Protein AF-A0A0D3BFS8-F1 (afdb_monomer_lite)

Secondary structure (DSSP, 8-state):
-PPPPPPPPPPGGGGS----------------PPP---------PPPPPPPPPPPPPPPSS----------HHHHHHHHHHHS----S-------HHHHHHHHHHHHHHHHHHHHHHHHHHHHHHHHHHHHHHHHHHHHTT-HHHHHHHHHHHHHTTPPPPPTTS--GGGS------------

Radius of gyration: 38.69 Å; chains: 1; bounding box: 95×71×95 Å

pLDDT: mean 70.2, std 17.52, range [39.19, 97.75]

Sequence (183 aa):
MAPRRKPTAPTYTQSFGDGSGTSSSDAVPDYAVPDSQTSQRVFSSPPLPPQMPPPPPPAAAPEPVPEVTLSTEEVDKIFEDVAPKKKGRIVGICSVNEVARATSSYTSRQDEETAQIKARIDSQQVRLDSLEDLLDVMAVGNPVMQRMLSERRAALGMPPRDPQESDPTRQQPINPTNYFENK

Foldseek 3Di:
DDDDDDDDDDDPVVPDDDDDDDDDDDDDDDDPPPPPPDPPVPPPDDDDDPDDDPPPDPPDPPDDDPPPCQDPVNVVVVCVVPPPPDPDDCPDPDPPVRVVVVVVVVVVVVVVVVVVVVVVVVVVVVVVVVVLVVLVVVCVVPPVSVVVSQVVCVVVVHDDDDPPPPPPVPPDDDDDDPPPDDD

Structure (mmCIF, N/CA/C/O backbone):
data_AF-A0A0D3BFS8-F1
#
_entry.id   AF-A0A0D3BFS8-F1
#
loop_
_atom_site.group_PDB
_atom_site.id
_atom_site.type_symbol
_atom_site.label_atom_id
_atom_site.label_alt_id
_atom_site.label_comp_id
_atom_site.label_asym_id
_atom_site.label_entity_id
_atom_site.label_seq_id
_atom_site.pdbx_PDB_ins_code
_atom_site.Cartn_x
_atom_site.Cartn_y
_atom_site.Cartn_z
_atom_site.occupancy
_atom_site.B_iso_or_equiv
_atom_site.auth_seq_id
_atom_site.auth_comp_id
_atom_site.auth_asym_id
_atom_site.auth_atom_id
_atom_site.pdbx_PDB_model_num
ATOM 1 N N . MET A 1 1 ? 30.563 13.400 72.382 1.00 40.19 1 MET A N 1
ATOM 2 C CA . MET A 1 1 ? 29.530 12.866 71.462 1.00 40.19 1 MET A CA 1
ATOM 3 C C . MET A 1 1 ? 29.560 13.692 70.186 1.00 40.19 1 MET A C 1
ATOM 5 O O . MET A 1 1 ? 29.360 14.895 70.269 1.00 40.19 1 MET A O 1
ATOM 9 N N . ALA A 1 2 ? 29.892 13.086 69.043 1.00 48.72 2 ALA A N 1
ATOM 10 C CA . ALA A 1 2 ? 29.923 13.765 67.743 1.00 48.72 2 ALA A CA 1
ATOM 11 C C . ALA A 1 2 ? 28.596 13.542 66.987 1.00 48.72 2 ALA A C 1
ATOM 13 O O . ALA A 1 2 ? 28.026 12.451 67.095 1.00 48.72 2 ALA A O 1
ATOM 14 N N . PRO A 1 3 ? 28.084 14.529 66.230 1.00 47.59 3 PRO A N 1
ATOM 15 C CA . PRO A 1 3 ? 26.806 14.394 65.539 1.00 47.59 3 PRO A CA 1
ATOM 16 C C . PRO A 1 3 ? 26.933 13.526 64.274 1.00 47.59 3 PRO A C 1
ATOM 18 O O . PRO A 1 3 ? 27.782 13.763 63.414 1.00 47.59 3 PRO A O 1
ATOM 21 N N . ARG A 1 4 ? 26.064 12.511 64.153 1.00 56.03 4 ARG A N 1
ATOM 22 C CA . ARG A 1 4 ? 25.928 11.637 62.973 1.00 56.03 4 ARG A CA 1
ATOM 23 C C . ARG A 1 4 ? 25.464 12.443 61.751 1.00 56.03 4 ARG A C 1
ATOM 25 O O . ARG A 1 4 ? 24.411 13.075 61.796 1.00 56.03 4 ARG A O 1
ATOM 32 N N . ARG A 1 5 ? 26.200 12.364 60.637 1.00 60.88 5 ARG A N 1
ATOM 33 C CA . ARG A 1 5 ? 25.754 12.862 59.322 1.00 60.88 5 ARG A CA 1
ATOM 34 C C . ARG A 1 5 ? 24.844 11.821 58.654 1.00 60.88 5 ARG A C 1
ATOM 36 O O . ARG A 1 5 ? 25.132 10.629 58.717 1.00 60.88 5 ARG A O 1
ATOM 43 N N . LYS A 1 6 ? 23.738 12.265 58.046 1.00 62.94 6 LYS A N 1
ATOM 44 C CA . LYS A 1 6 ? 22.850 11.414 57.231 1.00 62.94 6 LYS A CA 1
ATOM 45 C C . LYS A 1 6 ? 23.521 11.121 55.874 1.00 62.94 6 LYS A C 1
ATOM 47 O O . LYS A 1 6 ? 24.208 12.014 55.377 1.00 62.94 6 LYS A O 1
ATOM 52 N N . PRO A 1 7 ? 23.333 9.938 55.261 1.00 53.25 7 PRO A N 1
ATOM 53 C CA . PRO A 1 7 ? 23.821 9.691 53.909 1.00 53.25 7 PRO A CA 1
ATOM 54 C C . PRO A 1 7 ? 22.930 10.401 52.879 1.00 53.25 7 PRO A C 1
ATOM 56 O O . PRO A 1 7 ? 21.708 10.260 52.906 1.00 53.25 7 PRO A O 1
ATOM 59 N N . THR A 1 8 ? 23.550 11.176 51.991 1.00 67.00 8 THR A N 1
ATOM 60 C CA . THR A 1 8 ? 22.918 11.799 50.817 1.00 67.00 8 THR A CA 1
ATOM 61 C C . THR A 1 8 ? 22.740 10.747 49.719 1.00 67.00 8 THR A C 1
ATOM 63 O O . THR A 1 8 ? 23.640 9.937 49.504 1.00 67.00 8 THR A O 1
ATOM 66 N N . ALA A 1 9 ? 21.591 10.741 49.038 1.00 60.06 9 ALA A N 1
ATOM 67 C CA . ALA A 1 9 ? 21.326 9.832 47.921 1.00 60.06 9 ALA A CA 1
ATOM 68 C C . ALA A 1 9 ? 22.294 10.095 46.746 1.00 60.06 9 ALA A C 1
ATOM 70 O O . ALA A 1 9 ? 22.615 11.258 46.487 1.00 60.06 9 ALA A O 1
ATOM 71 N N . PRO A 1 10 ? 22.768 9.053 46.040 1.00 57.66 10 PRO A N 1
ATOM 72 C CA . PRO A 1 10 ? 23.722 9.217 44.951 1.00 57.66 10 PRO A CA 1
ATOM 73 C C . PRO A 1 10 ? 23.061 9.907 43.750 1.00 57.66 10 PRO A C 1
ATOM 75 O O . PRO A 1 10 ? 21.949 9.570 43.343 1.00 57.66 10 PRO A O 1
ATOM 78 N N . THR A 1 11 ? 23.762 10.889 43.188 1.00 61.09 11 THR A N 1
ATOM 79 C CA . THR A 1 11 ? 23.360 11.625 41.984 1.00 61.09 11 THR A CA 1
ATOM 80 C C . THR A 1 11 ? 23.517 10.740 40.740 1.00 61.09 11 THR A C 1
ATOM 82 O O . THR A 1 11 ? 24.533 10.069 40.570 1.00 61.09 11 THR A O 1
ATOM 85 N N . TYR A 1 12 ? 22.512 10.773 39.855 1.00 47.78 12 TYR A N 1
ATOM 86 C CA . TYR A 1 12 ? 22.336 9.969 38.628 1.00 47.78 12 TYR A CA 1
ATOM 87 C C . TYR A 1 12 ? 23.581 9.828 37.725 1.00 47.78 12 TYR A C 1
ATOM 89 O O . TYR A 1 12 ? 23.751 8.815 37.048 1.00 47.78 12 TYR A O 1
ATOM 97 N N . THR A 1 13 ? 24.495 10.797 37.752 1.00 57.12 13 THR A N 1
ATOM 98 C CA . THR A 1 13 ? 25.721 10.819 36.944 1.00 57.12 13 THR A CA 1
ATOM 99 C C . THR A 1 13 ? 26.786 9.798 37.355 1.00 57.12 13 THR A C 1
ATOM 101 O O . THR A 1 13 ? 27.717 9.576 36.592 1.00 57.12 13 THR A O 1
ATOM 104 N N . GLN A 1 14 ? 26.654 9.133 38.507 1.00 58.66 14 GLN A N 1
ATOM 105 C CA . GLN A 1 14 ? 27.622 8.127 38.970 1.00 58.66 14 GLN A CA 1
ATOM 106 C C . GLN A 1 14 ? 27.386 6.710 38.401 1.00 58.66 14 GLN A C 1
ATOM 108 O O . GLN A 1 14 ? 28.105 5.778 38.749 1.00 58.66 14 GLN A O 1
ATOM 113 N N . SER A 1 15 ? 26.381 6.525 37.538 1.00 60.16 15 SER A N 1
ATOM 114 C CA . SER A 1 15 ? 25.990 5.208 37.004 1.00 60.16 15 SER A CA 1
ATOM 115 C C . SER A 1 15 ? 26.712 4.786 35.718 1.00 60.16 15 SER A C 1
ATOM 117 O O . SER A 1 15 ? 26.635 3.619 35.338 1.00 60.16 15 SER A O 1
ATOM 119 N N . PHE A 1 16 ? 27.458 5.687 35.077 1.00 54.97 16 PHE A N 1
ATOM 120 C CA . PHE A 1 16 ? 28.220 5.377 33.869 1.00 54.97 16 PHE A CA 1
ATOM 121 C C . PHE A 1 16 ? 29.707 5.440 34.199 1.00 54.97 16 PHE A C 1
ATOM 123 O O . PHE A 1 16 ? 30.319 6.503 34.201 1.00 54.97 16 PHE A O 1
ATOM 130 N N . GLY A 1 17 ? 30.253 4.286 34.579 1.00 46.09 17 GLY A N 1
ATOM 131 C CA . GLY A 1 17 ? 31.679 4.117 34.817 1.00 46.09 17 GLY A CA 1
ATOM 132 C C . GLY A 1 17 ? 32.481 4.270 33.527 1.00 46.09 17 GLY A C 1
ATOM 133 O O . GLY A 1 17 ? 32.126 3.704 32.492 1.00 46.09 17 GLY A O 1
ATOM 134 N N . ASP A 1 18 ? 33.580 5.012 33.627 1.00 55.38 18 ASP A N 1
ATOM 135 C CA . ASP A 1 18 ? 34.626 5.110 32.617 1.00 55.38 18 ASP A CA 1
ATOM 136 C C . ASP A 1 18 ? 35.274 3.732 32.397 1.00 55.38 18 ASP A C 1
ATOM 138 O O . ASP A 1 18 ? 36.080 3.254 33.198 1.00 55.38 18 ASP A O 1
ATOM 142 N N . GLY A 1 19 ? 34.902 3.068 31.304 1.00 43.50 19 GLY A N 1
ATOM 143 C CA . GLY A 1 19 ? 35.486 1.803 30.863 1.00 43.50 19 GLY A CA 1
ATOM 144 C C . GLY A 1 19 ? 36.689 2.029 29.954 1.00 43.50 19 GLY A C 1
ATOM 145 O O . GLY A 1 19 ? 36.576 1.925 28.736 1.00 43.50 19 GLY A O 1
ATOM 146 N N . SER A 1 20 ? 37.835 2.345 30.558 1.00 54.91 20 SER A N 1
ATOM 147 C CA . SER A 1 20 ? 39.156 2.289 29.920 1.00 54.91 20 SER A CA 1
ATOM 148 C C . SER A 1 20 ? 39.482 0.854 29.466 1.00 54.91 20 SER A C 1
ATOM 150 O O . SER A 1 20 ? 39.170 -0.110 30.165 1.00 54.91 20 SER A O 1
ATOM 152 N N . GLY A 1 21 ? 40.064 0.716 28.272 1.00 48.34 21 GLY A N 1
ATOM 153 C CA . GLY A 1 21 ? 40.121 -0.531 27.510 1.00 48.34 21 GLY A CA 1
ATOM 154 C C . GLY A 1 21 ? 41.092 -1.610 27.995 1.00 48.34 21 GLY A C 1
ATOM 155 O O . GLY A 1 21 ? 42.065 -1.351 28.695 1.00 48.34 21 GLY A O 1
ATOM 156 N N . THR A 1 22 ? 40.866 -2.827 27.497 1.00 39.19 22 THR A N 1
ATOM 157 C CA . THR A 1 22 ? 41.929 -3.808 27.253 1.00 39.19 22 THR A CA 1
ATOM 158 C C . THR A 1 22 ? 41.685 -4.475 25.900 1.00 39.19 22 THR A C 1
ATOM 160 O O . THR A 1 22 ? 40.606 -4.984 25.610 1.00 39.19 22 THR A O 1
ATOM 163 N N . SER A 1 23 ? 42.702 -4.390 25.050 1.00 46.03 23 SER A N 1
ATOM 164 C CA . SER A 1 23 ? 42.892 -5.226 23.871 1.00 46.03 23 SER A CA 1
ATOM 165 C C . SER A 1 23 ? 43.325 -6.618 24.336 1.00 46.03 23 SER A C 1
ATOM 167 O O . SER A 1 23 ? 44.235 -6.718 25.160 1.00 46.03 23 SER A O 1
ATOM 169 N N . SER A 1 24 ? 42.714 -7.680 23.814 1.00 45.44 24 SER A N 1
ATOM 170 C CA . SER A 1 24 ? 43.317 -9.013 23.798 1.00 45.44 24 SER A CA 1
ATOM 171 C C . SER A 1 24 ? 42.706 -9.841 22.672 1.00 45.44 24 SER A C 1
ATOM 173 O O . SER A 1 24 ? 41.488 -9.907 22.509 1.00 45.44 24 SER A O 1
ATOM 175 N N . SER A 1 25 ? 43.606 -10.378 21.861 1.00 48.91 25 SER A N 1
ATOM 176 C CA . SER A 1 25 ? 43.390 -11.072 20.604 1.00 48.91 25 SER A CA 1
ATOM 177 C C . SER A 1 25 ? 42.764 -12.465 20.751 1.00 48.91 25 SER A C 1
ATOM 179 O O . SER A 1 25 ? 42.924 -13.132 21.768 1.00 48.91 25 SER A O 1
ATOM 181 N N . ASP A 1 26 ? 42.144 -12.893 19.650 1.00 53.06 26 ASP A N 1
ATOM 182 C CA . ASP A 1 26 ? 41.950 -14.275 19.197 1.00 53.06 26 ASP A CA 1
ATOM 183 C C . ASP A 1 26 ? 41.126 -15.231 20.075 1.00 53.06 26 ASP A C 1
ATOM 185 O O . ASP A 1 26 ? 41.640 -16.076 20.805 1.00 53.06 26 ASP A O 1
ATOM 189 N N . ALA A 1 27 ? 39.813 -15.218 19.839 1.00 46.81 27 ALA A N 1
ATOM 190 C CA . ALA A 1 27 ? 39.002 -16.431 19.889 1.00 46.81 27 ALA A CA 1
ATOM 191 C C . ALA A 1 27 ? 38.108 -16.472 18.641 1.00 46.81 27 ALA A C 1
ATOM 193 O O . ALA A 1 27 ? 37.119 -15.747 18.535 1.00 46.81 27 ALA A O 1
ATOM 194 N N . VAL A 1 28 ? 38.499 -17.294 17.668 1.00 50.25 28 VAL A N 1
ATOM 195 C CA . VAL A 1 28 ? 37.698 -17.618 16.483 1.00 50.25 28 VAL A CA 1
ATOM 196 C C . VAL A 1 28 ? 36.498 -18.448 16.954 1.00 50.25 28 VAL A C 1
ATOM 198 O O . VAL A 1 28 ? 36.719 -19.515 17.530 1.00 50.25 28 VAL A O 1
ATOM 201 N N . PRO A 1 29 ? 35.239 -18.022 16.751 1.00 50.09 29 PRO A N 1
ATOM 202 C CA . PRO A 1 29 ? 34.126 -18.937 16.910 1.00 50.09 29 PRO A CA 1
ATOM 203 C C . PRO A 1 29 ? 34.129 -19.874 15.700 1.00 50.09 29 PRO A C 1
ATOM 205 O O . PRO A 1 29 ? 33.937 -19.445 14.561 1.00 50.09 29 PRO A O 1
ATOM 208 N N . ASP A 1 30 ? 34.406 -21.147 15.962 1.00 54.25 30 ASP A N 1
ATOM 209 C CA . ASP A 1 30 ? 34.237 -22.241 15.013 1.00 54.25 30 ASP A CA 1
ATOM 210 C C . ASP A 1 30 ? 32.801 -22.211 14.469 1.00 54.25 30 ASP A C 1
ATOM 212 O O . ASP A 1 30 ? 31.822 -22.211 15.224 1.00 54.25 30 ASP A O 1
ATOM 216 N N . TYR A 1 31 ? 32.680 -22.080 13.151 1.00 47.31 31 TYR A N 1
ATOM 217 C CA . TYR A 1 31 ? 31.413 -21.883 12.458 1.00 47.31 31 TYR A CA 1
ATOM 218 C C . TYR A 1 31 ? 30.704 -23.235 12.351 1.00 47.31 31 TYR A C 1
ATOM 220 O O . TYR A 1 31 ? 30.721 -23.892 11.311 1.00 47.31 31 TYR A O 1
ATOM 228 N N . ALA A 1 32 ? 30.073 -23.670 13.441 1.00 60.97 32 ALA A N 1
ATOM 229 C CA . ALA A 1 32 ? 29.104 -24.750 13.372 1.00 60.97 32 ALA A CA 1
ATOM 230 C C . ALA A 1 32 ? 27.913 -24.271 12.527 1.00 60.97 32 ALA A C 1
ATOM 232 O O . ALA A 1 32 ? 27.138 -23.404 12.934 1.00 60.97 32 ALA A O 1
ATOM 233 N N . VAL A 1 33 ? 27.812 -24.826 11.318 1.00 54.91 33 VAL A N 1
ATOM 234 C CA . VAL A 1 33 ? 26.691 -24.666 10.389 1.00 54.91 33 VAL A CA 1
ATOM 235 C C . VAL A 1 33 ? 25.397 -25.022 11.129 1.00 54.91 33 VAL A C 1
ATOM 237 O O . VAL A 1 33 ? 25.271 -26.161 11.585 1.00 54.91 33 VAL A O 1
ATOM 240 N N . PRO A 1 34 ? 24.430 -24.097 11.275 1.00 52.56 34 PRO A N 1
ATOM 241 C CA . PRO A 1 34 ? 23.142 -24.458 11.834 1.00 52.56 34 PRO A CA 1
ATOM 242 C C . PRO A 1 34 ? 22.451 -25.385 10.836 1.00 52.56 34 PRO A C 1
ATOM 244 O O . PRO A 1 34 ? 22.179 -25.007 9.694 1.00 52.56 34 PRO A O 1
ATOM 247 N N . ASP A 1 35 ? 22.221 -26.622 11.267 1.00 41.69 35 ASP A N 1
ATOM 248 C CA . ASP A 1 35 ? 21.472 -27.597 10.495 1.00 41.69 35 ASP A CA 1
ATOM 249 C C . ASP A 1 35 ? 20.094 -27.015 10.157 1.00 41.69 35 ASP A C 1
ATOM 251 O O . ASP A 1 35 ? 19.446 -26.354 10.978 1.00 41.69 35 ASP A O 1
ATOM 255 N N . SER A 1 36 ? 19.679 -27.220 8.911 1.00 56.06 36 SER A N 1
ATOM 256 C CA . SER A 1 36 ? 18.441 -26.690 8.353 1.00 56.06 36 SER A CA 1
ATOM 257 C C . SER A 1 36 ? 17.248 -27.430 8.953 1.00 56.06 36 SER A C 1
ATOM 259 O O . SER A 1 36 ? 16.606 -28.248 8.297 1.00 56.06 36 SER A O 1
ATOM 261 N N . GLN A 1 37 ? 16.911 -27.137 10.209 1.00 46.25 37 GLN A N 1
ATOM 262 C CA . GLN A 1 37 ? 15.646 -27.569 10.783 1.00 46.25 37 GLN A CA 1
ATOM 263 C C . GLN A 1 37 ? 14.516 -26.733 10.188 1.00 46.25 37 GLN A C 1
ATOM 265 O O . GLN A 1 37 ? 14.158 -25.661 10.670 1.00 46.25 37 GLN A O 1
ATOM 270 N N . THR A 1 38 ? 13.987 -27.254 9.080 1.00 52.66 38 THR A N 1
ATOM 271 C CA . THR A 1 38 ? 12.560 -27.338 8.765 1.00 52.66 38 THR A CA 1
ATOM 272 C C . THR A 1 38 ? 11.661 -26.517 9.698 1.00 52.66 38 THR A C 1
ATOM 274 O O . THR A 1 38 ? 11.012 -27.021 10.611 1.00 52.66 38 THR A O 1
ATOM 277 N N . SER A 1 39 ? 11.556 -25.215 9.426 1.00 47.09 39 SER A N 1
ATOM 278 C CA . SER A 1 39 ? 10.384 -24.442 9.835 1.00 47.09 39 SER A CA 1
ATOM 279 C C . SER A 1 39 ? 9.219 -24.834 8.926 1.00 47.09 39 SER A C 1
ATOM 281 O O . SER A 1 39 ? 8.710 -24.029 8.147 1.00 47.09 39 SER A O 1
ATOM 283 N N . GLN A 1 40 ? 8.793 -26.098 9.025 1.00 50.31 40 GLN A N 1
ATOM 284 C CA . GLN A 1 40 ? 7.410 -26.458 8.760 1.00 50.31 40 GLN A CA 1
ATOM 285 C C . GLN A 1 40 ? 6.599 -25.626 9.748 1.00 50.31 40 GLN A C 1
ATOM 287 O O . GLN A 1 40 ? 6.480 -25.964 10.926 1.00 50.31 40 GLN A O 1
ATOM 292 N N . ARG A 1 41 ? 6.082 -24.485 9.285 1.00 53.72 41 ARG A N 1
ATOM 293 C CA . ARG A 1 41 ? 4.967 -23.834 9.958 1.00 53.72 41 ARG A CA 1
ATOM 294 C C . ARG A 1 41 ? 3.823 -24.827 9.879 1.00 53.72 41 ARG A C 1
ATOM 296 O O . ARG A 1 41 ? 3.079 -24.856 8.904 1.00 53.72 41 ARG A O 1
ATOM 303 N N . VAL A 1 42 ? 3.717 -25.669 10.897 1.00 51.12 42 VAL A N 1
ATOM 304 C CA . VAL A 1 42 ? 2.472 -26.344 11.200 1.00 51.12 42 VAL A CA 1
ATOM 305 C C . VAL A 1 42 ? 1.506 -25.200 11.474 1.00 51.12 42 VAL A C 1
ATOM 307 O O . VAL A 1 42 ? 1.594 -24.527 12.500 1.00 51.12 42 VAL A O 1
ATOM 310 N N . PHE A 1 43 ? 0.663 -24.895 10.490 1.00 51.09 43 PHE A N 1
ATOM 311 C CA . PHE A 1 43 ? -0.511 -24.052 10.661 1.00 51.09 43 PHE A CA 1
ATOM 312 C C . PHE A 1 43 ? -1.459 -24.823 11.586 1.00 51.09 43 PHE A C 1
ATOM 314 O O . PHE A 1 43 ? -2.450 -25.409 11.164 1.00 51.09 43 PHE A O 1
ATOM 321 N N . SER A 1 44 ? -1.104 -24.900 12.865 1.00 53.75 44 SER A N 1
ATOM 322 C CA . SER A 1 44 ? -2.004 -25.378 13.895 1.00 53.75 44 SER A CA 1
ATOM 323 C C . SER A 1 44 ? -2.981 -24.244 14.135 1.00 53.75 44 SER A C 1
ATOM 325 O O . SER A 1 44 ? -2.671 -23.282 14.839 1.00 53.75 44 SER A O 1
ATOM 327 N N . SER A 1 45 ? -4.155 -24.325 13.509 1.00 62.28 45 SER A N 1
ATOM 328 C CA . SER A 1 45 ? -5.301 -23.554 13.973 1.00 62.28 45 SER A CA 1
ATOM 329 C C . SER A 1 45 ? -5.450 -23.784 15.483 1.00 62.28 45 SER A C 1
ATOM 331 O O . SER A 1 45 ? -5.292 -24.924 15.936 1.00 62.28 45 SER A O 1
ATOM 333 N N . PRO A 1 46 ? -5.723 -22.737 16.281 1.00 71.06 46 PRO A N 1
ATOM 334 C CA . PRO A 1 46 ? -6.043 -22.934 17.686 1.00 71.06 46 PRO A CA 1
ATOM 335 C C . PRO A 1 46 ? -7.220 -23.918 17.791 1.00 71.06 46 PRO A C 1
ATOM 337 O O . PRO A 1 46 ? -8.103 -23.892 16.925 1.00 71.06 46 PRO A O 1
ATOM 340 N N . PRO A 1 47 ? -7.229 -24.810 18.798 1.00 67.19 47 PRO A N 1
ATOM 341 C CA . PRO A 1 47 ? -8.305 -25.776 18.945 1.00 67.19 47 PRO A CA 1
ATOM 342 C C . PRO A 1 47 ? -9.630 -25.023 19.023 1.00 67.19 47 PRO A C 1
ATOM 344 O O . PRO A 1 47 ? -9.758 -24.047 19.767 1.00 67.19 47 PRO A O 1
ATOM 347 N N . LEU A 1 48 ? -10.602 -25.469 18.225 1.00 68.44 48 LEU A N 1
ATOM 348 C CA . LEU A 1 48 ? -11.958 -24.946 18.308 1.00 68.44 48 LEU A CA 1
ATOM 349 C C . LEU A 1 48 ? -12.429 -25.080 19.763 1.00 68.44 48 LEU A C 1
ATOM 351 O O . LEU A 1 48 ? -12.157 -26.112 20.390 1.00 68.44 48 LEU A O 1
ATOM 355 N N . PRO A 1 49 ? -13.106 -24.059 20.316 1.00 74.94 49 PRO A N 1
ATOM 356 C CA . PRO A 1 49 ? -13.691 -24.185 21.640 1.00 74.94 49 PRO A CA 1
ATOM 357 C C . PRO A 1 49 ? -14.584 -25.435 21.671 1.00 74.94 49 PRO A C 1
ATOM 359 O O . PRO A 1 49 ? -15.170 -25.778 20.636 1.00 74.94 49 PRO A O 1
ATOM 362 N N . PRO A 1 50 ? -14.692 -26.127 22.821 1.00 76.50 50 PRO A N 1
ATOM 363 C CA . PRO A 1 50 ? -15.590 -27.264 22.953 1.00 76.50 50 PRO A CA 1
ATOM 364 C C . PRO A 1 50 ? -16.963 -26.868 22.420 1.00 76.50 50 PRO A C 1
ATOM 366 O O . PRO A 1 50 ? -17.556 -25.897 22.895 1.00 76.50 50 PRO A O 1
ATOM 369 N N . GLN A 1 51 ? -17.434 -27.573 21.392 1.00 69.75 51 GLN A N 1
ATOM 370 C CA . GLN A 1 51 ? -18.773 -27.340 20.874 1.00 69.75 51 GLN A CA 1
ATOM 371 C C . GLN A 1 51 ? -19.741 -27.600 22.023 1.00 69.75 51 GLN A C 1
ATOM 373 O O . GLN A 1 51 ? -19.729 -28.682 22.616 1.00 69.75 51 GLN A O 1
ATOM 378 N N . MET A 1 52 ? -20.530 -26.585 22.381 1.00 74.81 52 MET A N 1
ATOM 379 C CA . MET A 1 52 ? -21.599 -26.771 23.351 1.00 74.81 52 MET A CA 1
ATOM 380 C C . MET A 1 52 ? -22.506 -27.891 22.833 1.00 74.81 52 MET A C 1
ATOM 382 O O . MET A 1 52 ? -22.797 -27.914 21.631 1.00 74.81 52 MET A O 1
ATOM 386 N N . PRO A 1 53 ? -22.951 -28.824 23.694 1.00 77.62 53 PRO A N 1
ATOM 387 C CA . PRO A 1 53 ? -23.976 -29.766 23.282 1.00 77.62 53 PRO A CA 1
ATOM 388 C C . PRO A 1 53 ? -25.166 -28.966 22.734 1.00 77.62 53 PRO A C 1
ATOM 390 O O . PRO A 1 53 ? -25.459 -27.886 23.267 1.00 77.62 53 PRO A O 1
ATOM 393 N N . PRO A 1 54 ? -25.827 -29.446 21.664 1.00 75.19 54 PRO A N 1
ATOM 394 C CA . PRO A 1 54 ? -27.020 -28.783 21.166 1.00 75.19 54 PRO A CA 1
ATOM 395 C C . PRO A 1 54 ? -27.987 -28.591 22.339 1.00 75.19 54 PRO A C 1
ATOM 397 O O . PRO A 1 54 ? -28.071 -29.480 23.199 1.00 75.19 54 PRO A O 1
ATOM 400 N N . PRO A 1 55 ? -28.681 -27.440 22.418 1.00 70.62 55 PRO A N 1
ATOM 401 C CA . PRO A 1 55 ? -29.678 -27.253 23.454 1.00 70.62 55 PRO A CA 1
ATOM 402 C C . PRO A 1 55 ? -30.636 -28.449 23.405 1.00 70.62 55 PRO A C 1
ATOM 404 O O . PRO A 1 55 ? -30.973 -28.906 22.303 1.00 70.62 55 PRO A O 1
ATOM 407 N N . PRO A 1 56 ? -31.037 -28.996 24.566 1.00 74.50 56 PRO A N 1
ATOM 408 C CA . PRO A 1 56 ? -32.034 -30.050 24.577 1.00 74.50 56 PRO A CA 1
ATOM 409 C C . PRO A 1 56 ? -33.249 -29.570 23.772 1.00 74.50 56 PRO A C 1
ATOM 411 O O . PRO A 1 56 ? -33.539 -28.365 23.780 1.00 74.50 56 PRO A O 1
ATOM 414 N N . PRO A 1 57 ? -33.946 -30.473 23.055 1.00 74.00 57 PRO A N 1
ATOM 415 C CA . PRO A 1 57 ? -35.200 -30.105 22.411 1.00 74.00 57 PRO A CA 1
ATOM 416 C C . PRO A 1 57 ? -36.070 -29.387 23.447 1.00 74.00 57 PRO A C 1
ATOM 418 O O . PRO A 1 57 ? -35.996 -29.763 24.624 1.00 74.00 57 PRO A O 1
ATOM 421 N N . PRO A 1 58 ? -36.836 -28.348 23.055 1.00 64.69 58 PRO A N 1
ATOM 422 C CA . PRO A 1 58 ? -37.711 -27.654 23.987 1.00 64.69 58 PRO A CA 1
ATOM 423 C C . PRO A 1 58 ? -38.473 -28.722 24.756 1.00 64.69 58 PRO A C 1
ATOM 425 O O . PRO A 1 58 ? -39.137 -29.565 24.144 1.00 64.69 58 PRO A O 1
ATOM 428 N N . ALA A 1 59 ? -38.259 -28.753 26.076 1.00 58.19 59 ALA A N 1
ATOM 429 C CA . ALA A 1 59 ? -38.981 -29.663 26.940 1.00 58.19 59 ALA A CA 1
ATOM 430 C C . ALA A 1 59 ? -40.451 -29.522 26.556 1.00 58.19 59 ALA A C 1
ATOM 432 O O . ALA A 1 59 ? -40.926 -28.393 26.372 1.00 58.19 59 ALA A O 1
ATOM 433 N N . ALA A 1 60 ? -41.124 -30.658 26.350 1.00 56.91 60 ALA A N 1
ATOM 434 C CA . ALA A 1 60 ? -42.568 -30.678 26.206 1.00 56.91 60 ALA A CA 1
ATOM 435 C C . ALA A 1 60 ? -43.142 -29.678 27.213 1.00 56.91 60 ALA A C 1
ATOM 437 O O . ALA A 1 60 ? -42.657 -29.637 28.350 1.00 56.91 60 ALA A O 1
ATOM 438 N N . ALA A 1 61 ? -44.049 -28.817 26.729 1.00 61.81 61 ALA A N 1
ATOM 439 C CA . ALA A 1 61 ? -44.667 -27.739 27.493 1.00 61.81 61 ALA A CA 1
ATOM 440 C C . ALA A 1 61 ? -44.806 -28.160 28.959 1.00 61.81 61 ALA A C 1
ATOM 442 O O . ALA A 1 61 ? -45.263 -29.285 29.174 1.00 61.81 61 ALA A O 1
ATOM 443 N N . PRO A 1 62 ? -44.359 -27.329 29.922 1.00 54.53 62 PRO A N 1
ATOM 444 C CA . PRO A 1 62 ? -44.229 -27.745 31.311 1.00 54.53 62 PRO A CA 1
ATOM 445 C C . PRO A 1 62 ? -45.506 -28.466 31.717 1.00 54.53 62 PRO A C 1
ATOM 447 O O . PRO A 1 62 ? -46.587 -27.874 31.660 1.00 54.53 62 PRO A O 1
ATOM 450 N N . GLU A 1 63 ? -45.388 -29.760 32.037 1.00 58.66 63 GLU A N 1
ATOM 451 C CA . GLU A 1 63 ? -46.508 -30.466 32.640 1.00 58.66 63 GLU A CA 1
ATOM 452 C C . GLU A 1 63 ? -46.979 -29.623 33.828 1.00 58.66 63 GLU A C 1
ATOM 454 O O . GLU A 1 63 ? -46.132 -29.051 34.528 1.00 58.66 63 GLU A O 1
ATOM 459 N N . PRO A 1 64 ? -48.300 -29.475 34.018 1.00 51.62 64 PRO A N 1
ATOM 460 C CA . PRO A 1 64 ? -48.849 -28.608 35.043 1.00 51.62 64 PRO A CA 1
ATOM 461 C C . PRO A 1 64 ? -48.344 -29.077 36.407 1.00 51.62 64 PRO A C 1
ATOM 463 O O . PRO A 1 64 ? -48.831 -30.046 36.986 1.00 51.62 64 PRO A O 1
ATOM 466 N N . VAL A 1 65 ? -47.318 -28.385 36.898 1.00 60.50 65 VAL A N 1
ATOM 467 C CA . VAL A 1 65 ? -46.862 -28.471 38.278 1.00 60.50 65 VAL A CA 1
ATOM 468 C C . VAL A 1 65 ? -48.039 -28.094 39.177 1.00 60.50 65 VAL A C 1
ATOM 470 O O . VAL A 1 65 ? -48.803 -27.197 38.810 1.00 60.50 65 VAL A O 1
ATOM 473 N N . PRO A 1 66 ? -48.227 -28.764 40.329 1.00 55.84 66 PRO A N 1
ATOM 474 C CA . PRO A 1 66 ? -49.291 -28.401 41.251 1.00 55.84 66 PRO A CA 1
ATOM 475 C C . PRO A 1 66 ? -49.156 -26.916 41.588 1.00 55.84 66 PRO A C 1
ATOM 477 O O . PRO A 1 66 ? -48.102 -26.460 42.032 1.00 55.84 66 PRO A O 1
ATOM 480 N N . GLU A 1 67 ? -50.221 -26.175 41.301 1.00 48.66 67 GLU A N 1
ATOM 481 C CA . GLU A 1 67 ? -50.367 -24.749 41.544 1.00 48.66 67 GLU A CA 1
ATOM 482 C C . GLU A 1 67 ? -50.173 -24.499 43.043 1.00 48.66 67 GLU A C 1
ATOM 484 O O . GLU A 1 67 ? -51.076 -24.695 43.854 1.00 48.66 67 GLU A O 1
ATOM 489 N N . VAL A 1 68 ? -48.956 -24.126 43.442 1.00 53.62 68 VAL A N 1
ATOM 490 C CA . VAL A 1 68 ? -48.731 -23.569 44.772 1.00 53.62 68 VAL A CA 1
ATOM 491 C C . VAL A 1 68 ? -49.338 -22.173 44.721 1.00 53.62 68 VAL A C 1
ATOM 493 O O . VAL A 1 68 ? -48.684 -21.213 44.317 1.00 53.62 68 VAL A O 1
ATOM 496 N N . THR A 1 69 ? -50.623 -22.083 45.065 1.00 55.53 69 THR A N 1
ATOM 497 C CA . THR A 1 69 ? -51.366 -20.836 45.246 1.00 55.53 69 THR A CA 1
ATOM 498 C C . THR A 1 69 ? -50.822 -20.120 46.481 1.00 55.53 69 THR A C 1
ATOM 500 O O . THR A 1 69 ? -51.455 -20.120 47.536 1.00 55.53 69 THR A O 1
ATOM 503 N N . LEU A 1 70 ? -49.610 -19.570 46.382 1.00 57.31 70 LEU A N 1
ATOM 504 C CA . LEU A 1 70 ? -49.108 -18.632 47.378 1.00 57.31 70 LEU A CA 1
ATOM 505 C C . LEU A 1 70 ? -50.037 -17.424 47.346 1.00 57.31 70 LEU A C 1
ATOM 507 O O . LEU A 1 70 ? -50.270 -16.841 46.282 1.00 57.31 70 LEU A O 1
ATOM 511 N N . SER A 1 71 ? -50.614 -17.082 48.493 1.00 66.94 71 SER A N 1
ATOM 512 C CA . SER A 1 71 ? -51.482 -15.913 48.574 1.00 66.94 71 SER A CA 1
ATOM 513 C C . SER A 1 71 ? -50.665 -14.655 48.260 1.00 66.94 71 SER A C 1
ATOM 515 O O . SER A 1 71 ? -49.455 -14.607 48.493 1.00 66.94 71 SER A O 1
ATOM 517 N N . THR A 1 72 ? -51.304 -13.611 47.730 1.00 66.44 72 THR A N 1
ATOM 518 C CA . THR A 1 72 ? -50.629 -12.335 47.433 1.00 66.44 72 THR A CA 1
ATOM 519 C C . THR A 1 72 ? -49.877 -11.790 48.655 1.00 66.44 72 THR A C 1
ATOM 521 O O . THR A 1 72 ? -48.821 -11.186 48.507 1.00 66.44 72 THR A O 1
ATOM 524 N N . GLU A 1 73 ? -50.369 -12.074 49.863 1.00 73.88 73 GLU A N 1
ATOM 525 C CA . GLU A 1 73 ? -49.733 -11.711 51.133 1.00 73.88 73 GLU A CA 1
ATOM 526 C C . GLU A 1 73 ? -48.447 -12.508 51.401 1.00 73.88 73 GLU A C 1
ATOM 528 O O . GLU A 1 73 ? -47.470 -11.962 51.914 1.00 73.88 73 GLU A O 1
ATOM 533 N N . GLU A 1 74 ? -48.409 -13.791 51.030 1.00 75.31 74 GLU A N 1
ATOM 534 C CA . GLU A 1 74 ? -47.204 -14.618 51.134 1.00 75.31 74 GLU A CA 1
ATOM 535 C C . GLU A 1 74 ? -46.135 -14.167 50.133 1.00 75.31 74 GLU A C 1
ATOM 537 O O . GLU A 1 74 ? -44.960 -14.101 50.487 1.00 75.31 74 GLU A O 1
ATOM 542 N N . VAL A 1 75 ? -46.531 -13.776 48.917 1.00 75.75 75 VAL A N 1
ATOM 543 C CA . VAL A 1 75 ? -45.619 -13.238 47.891 1.00 75.75 75 VAL A CA 1
ATOM 544 C C . VAL A 1 75 ? -45.035 -11.884 48.307 1.00 75.75 75 VAL A C 1
ATOM 546 O O . VAL A 1 75 ? -43.828 -11.672 48.175 1.00 75.75 75 VAL A O 1
ATOM 549 N N . ASP A 1 76 ? -45.861 -10.990 48.851 1.00 76.75 76 ASP A N 1
ATOM 550 C CA . ASP A 1 76 ? -45.436 -9.651 49.277 1.00 76.75 76 ASP A CA 1
ATOM 551 C C . ASP A 1 76 ? -44.484 -9.717 50.483 1.00 76.75 76 ASP A C 1
ATOM 553 O O . ASP A 1 76 ? -43.452 -9.046 50.531 1.00 76.75 76 ASP A O 1
ATOM 557 N N . LYS A 1 77 ? -44.745 -10.643 51.416 1.00 80.06 77 LYS A N 1
ATOM 558 C CA . LYS A 1 77 ? -43.850 -10.916 52.546 1.00 80.06 77 LYS A CA 1
ATOM 559 C C . LYS A 1 77 ? -42.491 -11.462 52.097 1.00 80.06 77 LYS A C 1
ATOM 561 O O . LYS A 1 77 ? -41.468 -11.089 52.669 1.00 80.06 77 LYS A O 1
ATOM 566 N N . ILE A 1 78 ? -42.465 -12.312 51.068 1.00 76.81 78 ILE A N 1
ATOM 567 C CA . ILE A 1 78 ? -41.216 -12.803 50.467 1.00 76.81 78 ILE A CA 1
ATOM 568 C C . ILE A 1 78 ? -40.476 -11.654 49.764 1.00 76.81 78 ILE A C 1
ATOM 570 O O . ILE A 1 78 ? -39.252 -11.579 49.859 1.00 76.81 78 ILE A O 1
ATOM 574 N N . PHE A 1 79 ? -41.182 -10.730 49.105 1.00 71.50 79 PHE A N 1
ATOM 575 C CA . PHE A 1 79 ? -40.559 -9.574 48.457 1.00 71.50 79 PHE A CA 1
ATOM 576 C C . PHE A 1 79 ? -39.903 -8.627 49.469 1.00 71.50 79 PHE A C 1
ATOM 578 O O . PHE A 1 79 ? -38.759 -8.233 49.265 1.00 71.50 79 PHE A O 1
ATOM 585 N N . GLU A 1 80 ? -40.555 -8.333 50.595 1.00 75.50 80 GLU A N 1
ATOM 586 C CA . GLU A 1 80 ? -39.988 -7.494 51.665 1.00 75.50 80 GLU A CA 1
ATOM 587 C C . GLU A 1 80 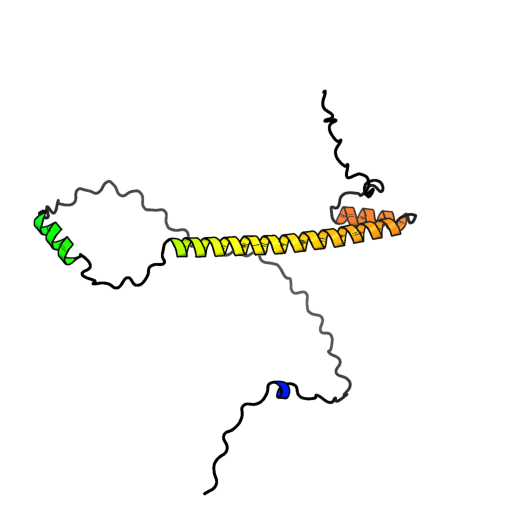? -38.810 -8.147 52.415 1.00 75.50 80 GLU A C 1
ATOM 589 O O . GLU A 1 80 ? -37.897 -7.455 52.890 1.00 75.50 80 GLU A O 1
ATOM 594 N N . ASP A 1 81 ? -38.784 -9.482 52.501 1.00 68.50 81 ASP A N 1
ATOM 595 C CA . ASP A 1 81 ? -37.658 -10.225 53.083 1.00 68.50 81 ASP A CA 1
ATOM 596 C C . ASP A 1 81 ? -36.476 -10.388 52.110 1.00 68.50 81 ASP A C 1
ATOM 598 O O . ASP A 1 81 ? -35.322 -10.434 52.548 1.00 68.50 81 ASP A O 1
ATOM 602 N N . VAL A 1 82 ? -36.731 -10.423 50.797 1.00 70.25 82 VAL A N 1
ATOM 603 C CA . VAL A 1 82 ? -35.698 -10.530 49.746 1.00 70.25 82 VAL A CA 1
ATOM 604 C C . VAL A 1 82 ? -35.233 -9.152 49.249 1.00 70.25 82 VAL A C 1
ATOM 606 O O . VAL A 1 82 ? -34.142 -9.032 48.678 1.00 70.25 82 VAL A O 1
ATOM 609 N N . ALA A 1 83 ? -36.003 -8.091 49.508 1.00 72.56 83 ALA A N 1
ATOM 610 C CA . ALA A 1 83 ? -35.649 -6.717 49.185 1.00 72.56 83 ALA A CA 1
ATOM 611 C C . ALA A 1 83 ? -34.296 -6.353 49.826 1.00 72.56 83 ALA A C 1
ATOM 613 O O . ALA A 1 83 ? -34.131 -6.419 51.051 1.00 72.56 83 ALA A O 1
ATOM 614 N N . PRO A 1 84 ? -33.289 -5.935 49.036 1.00 62.34 84 PRO A N 1
ATOM 615 C CA . PRO A 1 84 ? -31.987 -5.591 49.580 1.00 62.34 84 PRO A CA 1
ATOM 616 C C . PRO A 1 84 ? -32.092 -4.364 50.501 1.00 62.34 84 PRO A C 1
ATOM 618 O O . PRO A 1 84 ? -32.057 -3.225 50.044 1.00 62.34 84 PRO A O 1
ATOM 621 N N . LYS A 1 85 ? -32.121 -4.567 51.827 1.00 66.44 85 LYS A N 1
ATOM 622 C CA . LYS A 1 85 ? -32.073 -3.510 52.869 1.00 66.44 85 LYS A CA 1
ATOM 623 C C . LYS A 1 85 ? -30.716 -2.776 52.934 1.00 66.44 85 LYS A C 1
ATOM 625 O O . LYS A 1 85 ? -30.296 -2.289 53.987 1.00 66.44 85 LYS A O 1
ATOM 630 N N . LYS A 1 86 ? -29.966 -2.712 51.828 1.00 62.28 86 LYS A N 1
ATOM 631 C CA . LYS A 1 86 ? -28.642 -2.083 51.767 1.00 62.28 86 LYS A CA 1
ATOM 632 C C . LYS A 1 86 ? -28.782 -0.566 51.652 1.00 62.28 86 LYS A C 1
ATOM 634 O O . LYS A 1 86 ? -28.865 -0.009 50.562 1.00 62.28 86 LYS A O 1
ATOM 639 N N . LYS A 1 87 ? -28.718 0.108 52.803 1.00 63.34 87 LYS A N 1
ATOM 640 C CA . LYS A 1 87 ? -28.463 1.551 52.891 1.00 63.34 87 LYS A CA 1
ATOM 641 C C . LYS A 1 87 ? -27.134 1.890 52.201 1.00 63.34 87 LYS A C 1
ATOM 643 O O . LYS A 1 87 ? -26.061 1.601 52.722 1.00 63.34 87 LYS A O 1
ATOM 648 N N . GLY A 1 88 ? -27.234 2.505 51.024 1.00 65.19 88 GLY A N 1
ATOM 649 C CA . GLY A 1 88 ? -26.290 3.513 50.540 1.00 65.19 88 GLY A CA 1
ATOM 650 C C . GLY A 1 88 ? -24.841 3.087 50.307 1.00 65.19 88 GLY A C 1
ATOM 651 O O . GLY A 1 88 ? -23.936 3.825 50.681 1.00 65.19 88 GLY A O 1
ATOM 652 N N . ARG A 1 89 ? -24.583 1.949 49.655 1.00 67.62 89 ARG A N 1
ATOM 653 C CA . ARG A 1 89 ? -23.252 1.707 49.075 1.00 67.62 89 ARG A CA 1
ATOM 654 C C . ARG A 1 89 ? -23.364 1.034 47.717 1.00 67.62 89 ARG A C 1
ATOM 656 O O . ARG A 1 89 ? -23.257 -0.186 47.609 1.00 67.62 89 ARG A O 1
ATOM 663 N N . ILE A 1 90 ? -23.576 1.856 46.691 1.00 65.69 90 ILE A N 1
ATOM 664 C CA . ILE A 1 90 ? -23.305 1.473 45.308 1.00 65.69 90 ILE A CA 1
ATOM 665 C C . ILE A 1 90 ? -21.788 1.304 45.168 1.00 65.69 90 ILE A C 1
ATOM 667 O O . ILE A 1 90 ? -21.041 2.255 44.967 1.00 65.69 90 ILE A O 1
ATOM 671 N N . VAL A 1 91 ? -21.299 0.082 45.358 1.00 60.06 91 VAL A N 1
ATOM 672 C CA . VAL A 1 91 ? -19.994 -0.280 44.802 1.00 60.06 91 VAL A CA 1
ATOM 673 C C . VAL A 1 91 ? -20.197 -0.231 43.292 1.00 60.06 91 VAL A C 1
ATOM 675 O O . VAL A 1 91 ? -20.994 -0.997 42.756 1.00 60.06 91 VAL A O 1
ATOM 678 N N . GLY A 1 92 ? -19.599 0.786 42.671 1.00 61.75 92 GLY A N 1
ATOM 679 C CA . GLY A 1 92 ? -19.899 1.244 41.321 1.00 61.75 92 GLY A CA 1
ATOM 680 C C . GLY A 1 92 ? -19.748 0.141 40.287 1.00 61.75 92 GLY A C 1
ATOM 681 O O . GLY A 1 92 ? -18.642 -0.201 39.884 1.00 61.75 92 GLY A O 1
ATOM 682 N N . ILE A 1 93 ? -20.884 -0.374 39.828 1.00 68.06 93 ILE A N 1
ATOM 683 C CA . ILE A 1 93 ? -20.987 -0.949 38.494 1.00 68.06 93 ILE A CA 1
ATOM 684 C C . ILE A 1 93 ? -20.705 0.231 37.559 1.00 68.06 93 ILE A C 1
ATOM 686 O O . ILE A 1 93 ? -21.358 1.269 37.699 1.00 68.06 93 ILE A O 1
ATOM 690 N N . CYS A 1 94 ? -19.676 0.117 36.715 1.00 62.16 94 CYS A N 1
ATOM 691 C CA . CYS A 1 94 ? -19.215 1.185 35.826 1.00 62.16 94 CYS A CA 1
ATOM 692 C C . CYS A 1 94 ? -20.405 1.926 35.204 1.00 62.16 94 CYS A C 1
ATOM 694 O O . CYS A 1 94 ? -21.337 1.301 34.694 1.00 62.16 94 CYS A O 1
ATOM 696 N N . SER A 1 95 ? -20.398 3.259 35.278 1.00 72.19 95 SER A N 1
ATOM 697 C CA . SER A 1 95 ? -21.482 4.050 34.691 1.00 72.19 95 SER A CA 1
ATOM 698 C C . SER A 1 95 ? -21.578 3.766 33.188 1.00 72.19 95 SER A C 1
ATOM 700 O O . SER A 1 95 ? -20.569 3.485 32.542 1.00 72.19 95 SER A O 1
ATOM 702 N N . VAL A 1 96 ? -22.775 3.875 32.606 1.00 73.81 96 VAL A N 1
ATOM 703 C CA . VAL A 1 96 ? -23.004 3.674 31.158 1.00 73.81 96 VAL A CA 1
ATOM 704 C C . VAL A 1 96 ? -22.015 4.486 30.306 1.00 73.81 96 VAL A C 1
ATOM 706 O O . VAL A 1 96 ? -21.516 4.012 29.288 1.00 73.81 96 VAL A O 1
ATOM 709 N N . ASN A 1 97 ? -21.659 5.686 30.769 1.00 80.69 97 ASN A N 1
ATOM 710 C CA . ASN A 1 97 ? -20.677 6.549 30.121 1.00 80.69 97 ASN A CA 1
ATOM 711 C C . ASN A 1 97 ? -19.251 5.968 30.133 1.00 80.69 97 ASN A C 1
ATOM 713 O O . ASN A 1 97 ? -18.487 6.170 29.198 1.00 80.69 97 ASN A O 1
ATOM 717 N N . GLU A 1 98 ? -18.872 5.233 31.175 1.00 79.75 98 GLU A N 1
ATOM 718 C CA . GLU A 1 98 ? -17.552 4.612 31.281 1.00 79.75 98 GLU A CA 1
ATOM 719 C C . GLU A 1 98 ? -17.409 3.402 30.356 1.00 79.75 98 GLU A C 1
ATOM 721 O O . GLU A 1 98 ? -16.354 3.229 29.752 1.00 79.75 98 GLU A O 1
ATOM 726 N N . VAL A 1 99 ? -18.493 2.648 30.142 1.00 77.81 99 VAL A N 1
ATOM 727 C CA . VAL A 1 99 ? -18.556 1.612 29.099 1.00 77.81 99 VAL A CA 1
ATOM 728 C C . VAL A 1 99 ? -18.393 2.248 27.719 1.00 77.81 99 VAL A C 1
ATOM 730 O O . VAL A 1 99 ? -17.543 1.814 26.949 1.00 77.81 99 VAL A O 1
ATOM 733 N N . ALA A 1 100 ? -19.111 3.340 27.435 1.00 82.25 100 ALA A N 1
ATOM 734 C CA . ALA A 1 100 ? -18.971 4.062 26.171 1.00 82.25 100 ALA A CA 1
ATOM 735 C C . ALA A 1 100 ? -17.549 4.614 25.958 1.00 82.25 100 ALA A C 1
ATOM 737 O O . ALA A 1 100 ? -17.004 4.478 24.864 1.00 82.25 100 ALA A O 1
ATOM 738 N N . ARG A 1 101 ? -16.905 5.176 26.994 1.00 83.25 101 ARG A N 1
ATOM 739 C CA . ARG A 1 101 ? -15.506 5.636 26.906 1.00 83.25 101 ARG A CA 1
ATOM 740 C C . ARG A 1 101 ? -14.514 4.488 26.740 1.00 83.25 101 ARG A C 1
ATOM 742 O O . ARG A 1 101 ? -13.542 4.654 26.012 1.00 83.25 101 ARG A O 1
ATOM 749 N N . ALA A 1 102 ? -14.733 3.349 27.393 1.00 82.00 102 ALA A N 1
ATOM 750 C CA . ALA A 1 102 ? -13.872 2.179 27.253 1.00 82.00 102 ALA A CA 1
ATOM 751 C C . ALA A 1 102 ? -13.984 1.573 25.846 1.00 82.00 102 ALA A C 1
ATOM 753 O O . ALA A 1 102 ? -12.965 1.311 25.210 1.00 82.00 102 ALA A O 1
ATOM 754 N N . THR A 1 103 ? -15.206 1.432 25.323 1.00 80.19 103 THR A N 1
ATOM 755 C CA . THR A 1 103 ? -15.449 0.973 23.950 1.00 80.19 103 THR A CA 1
ATOM 756 C C . THR A 1 103 ? -14.894 1.965 22.926 1.00 80.19 103 THR A C 1
ATOM 758 O O . THR A 1 103 ? -14.177 1.553 22.022 1.00 80.19 103 THR A O 1
ATOM 761 N N . SER A 1 104 ? -15.136 3.268 23.107 1.00 87.00 104 SER A N 1
ATOM 762 C CA . SER A 1 104 ? -14.589 4.324 22.244 1.00 87.00 104 SER A CA 1
ATOM 763 C C . SER A 1 104 ? -13.059 4.366 22.268 1.00 87.00 104 SER A C 1
ATOM 765 O O . SER A 1 104 ? -12.434 4.506 21.222 1.00 87.00 104 SER A O 1
ATOM 767 N N . SER A 1 105 ? 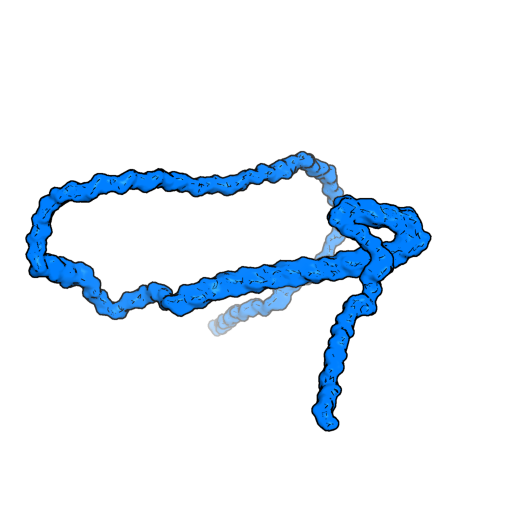-12.432 4.196 23.436 1.00 86.94 105 SER A N 1
ATOM 768 C CA . SER A 1 105 ? -10.971 4.145 23.549 1.00 86.94 105 SER A CA 1
ATOM 769 C C . SER A 1 105 ? -10.383 2.909 22.869 1.00 86.94 105 SER A C 1
ATOM 771 O O . SER A 1 105 ? -9.290 2.993 22.314 1.00 86.94 105 SER A O 1
ATOM 773 N N . TYR A 1 106 ? -11.079 1.772 22.925 1.00 80.88 106 TYR A N 1
ATOM 774 C CA . TYR A 1 106 ? -10.640 0.544 22.273 1.00 80.88 106 TYR A CA 1
ATOM 775 C C . TYR A 1 106 ? -10.669 0.682 20.747 1.00 80.88 106 TYR A C 1
ATOM 777 O O . TYR A 1 106 ? -9.656 0.426 20.099 1.00 80.88 106 TYR A O 1
ATOM 785 N N . THR A 1 107 ? -11.783 1.154 20.180 1.00 82.56 107 THR A N 1
ATOM 786 C CA . THR A 1 107 ? -11.891 1.373 18.728 1.00 82.56 107 THR A CA 1
ATOM 787 C C . THR A 1 107 ? -10.968 2.495 18.256 1.00 82.56 107 THR A C 1
ATOM 789 O O . THR A 1 107 ? -10.334 2.358 17.219 1.00 82.56 107 THR A O 1
ATOM 792 N N . SER A 1 108 ? -10.792 3.561 19.047 1.00 91.50 108 SER A N 1
ATOM 793 C CA . SER A 1 108 ? -9.870 4.649 18.698 1.00 91.50 108 SER A CA 1
ATOM 794 C C . SER A 1 108 ? -8.419 4.183 18.622 1.00 91.50 108 SER A C 1
ATOM 796 O O . SER A 1 108 ? -7.703 4.610 17.719 1.00 91.50 108 SER A O 1
ATOM 798 N N . ARG A 1 109 ? -7.967 3.321 19.545 1.00 92.50 109 ARG A N 1
ATOM 799 C CA . ARG A 1 109 ? -6.612 2.758 19.476 1.00 92.50 109 ARG A CA 1
ATOM 800 C C . ARG A 1 109 ? -6.452 1.880 18.232 1.00 92.50 109 ARG A C 1
ATOM 802 O O . ARG A 1 109 ? -5.422 1.961 17.574 1.00 92.50 109 ARG A O 1
ATOM 809 N N . GLN A 1 110 ? -7.464 1.081 17.892 1.00 94.50 110 GLN A N 1
ATOM 810 C CA . GLN A 1 110 ? -7.437 0.268 16.671 1.00 94.50 110 GLN A CA 1
ATOM 811 C C . GLN A 1 110 ? -7.347 1.122 15.400 1.00 94.50 110 GLN A C 1
ATOM 813 O O . GLN A 1 110 ? -6.563 0.800 14.505 1.00 94.50 110 GLN A O 1
ATOM 818 N N . ASP A 1 111 ? -8.102 2.219 15.327 1.00 95.19 111 ASP A N 1
ATOM 819 C CA . ASP A 1 111 ? -8.067 3.134 14.183 1.00 95.19 111 ASP A CA 1
ATOM 820 C C . ASP A 1 111 ? -6.702 3.832 14.062 1.00 95.19 111 ASP A C 1
ATOM 822 O O . ASP A 1 111 ? -6.161 3.939 12.961 1.00 95.19 111 ASP A O 1
ATOM 826 N N . GLU A 1 112 ? -6.097 4.251 15.181 1.00 95.56 112 GLU A N 1
ATOM 827 C CA . GLU A 1 112 ? -4.758 4.857 15.206 1.00 95.56 112 GLU A CA 1
ATOM 828 C C . GLU A 1 112 ? -3.662 3.863 14.786 1.00 95.56 112 GLU A C 1
ATOM 830 O O . GLU A 1 112 ? -2.808 4.194 13.962 1.00 95.56 112 GLU A O 1
ATOM 835 N N . GLU A 1 113 ? -3.699 2.629 15.295 1.00 94.88 113 GLU A N 1
ATOM 836 C CA . GLU A 1 113 ? -2.773 1.561 14.895 1.00 94.88 113 GLU A CA 1
ATOM 837 C C . GLU A 1 113 ? -2.907 1.245 13.398 1.00 94.88 113 GLU A C 1
ATOM 839 O O . GLU A 1 113 ? -1.905 1.112 12.688 1.00 94.88 113 GLU A O 1
ATOM 844 N N . THR A 1 114 ? -4.141 1.209 12.891 1.00 96.25 114 THR A N 1
ATOM 845 C CA . THR A 1 114 ? -4.430 1.018 11.465 1.00 96.25 114 THR A CA 1
ATOM 846 C C . THR A 1 114 ? -3.898 2.181 10.631 1.00 96.25 114 THR A C 1
ATOM 848 O O . THR A 1 114 ? -3.236 1.960 9.614 1.00 96.25 114 THR A O 1
ATOM 851 N N . ALA A 1 115 ? -4.116 3.422 11.072 1.00 96.25 115 ALA A N 1
ATOM 852 C CA . ALA A 1 115 ? -3.596 4.613 10.411 1.00 96.25 115 ALA A CA 1
ATOM 853 C C . ALA A 1 115 ? -2.060 4.625 10.394 1.00 96.25 115 ALA A C 1
ATOM 855 O O . ALA A 1 115 ? -1.456 4.946 9.371 1.00 96.25 115 ALA A O 1
ATOM 856 N N . GLN A 1 116 ? -1.417 4.210 11.488 1.00 97.31 116 GLN A N 1
ATOM 857 C CA . GLN A 1 116 ? 0.037 4.105 11.576 1.00 97.31 116 GLN A CA 1
ATOM 858 C C . GLN A 1 116 ? 0.587 3.042 10.619 1.00 97.31 116 GLN A C 1
ATOM 860 O O . GLN A 1 116 ? 1.564 3.298 9.911 1.00 97.31 116 GLN A O 1
ATOM 865 N N . ILE A 1 117 ? -0.024 1.855 10.571 1.00 97.25 117 ILE A N 1
ATOM 866 C CA . ILE A 1 117 ? 0.379 0.795 9.638 1.00 97.25 117 ILE A CA 1
ATOM 867 C C . ILE A 1 117 ? 0.204 1.274 8.195 1.00 97.25 117 ILE A C 1
ATOM 869 O O . ILE A 1 117 ? 1.129 1.127 7.396 1.00 97.25 117 ILE A O 1
ATOM 873 N N . LYS A 1 118 ? -0.926 1.911 7.874 1.00 97.69 118 LYS A N 1
ATOM 874 C CA . LYS A 1 118 ? -1.186 2.456 6.539 1.00 97.69 118 LYS A CA 1
ATOM 875 C C . LYS A 1 118 ? -0.154 3.513 6.150 1.00 97.69 118 LYS A C 1
ATOM 877 O O . LYS A 1 118 ? 0.450 3.398 5.093 1.00 97.69 118 LYS A O 1
ATOM 882 N N . ALA A 1 119 ? 0.123 4.481 7.022 1.00 97.50 119 ALA A N 1
ATOM 883 C CA . ALA A 1 119 ? 1.123 5.516 6.765 1.00 97.50 119 ALA A CA 1
ATOM 884 C C . ALA A 1 119 ? 2.527 4.926 6.537 1.00 97.50 119 ALA A C 1
ATOM 886 O O . ALA A 1 119 ? 3.278 5.402 5.684 1.00 97.50 119 ALA A O 1
ATOM 887 N N . ARG A 1 120 ? 2.885 3.860 7.266 1.00 97.38 120 ARG A N 1
ATOM 888 C CA . ARG A 1 120 ? 4.149 3.137 7.058 1.00 97.38 120 ARG A CA 1
ATOM 889 C C . ARG A 1 120 ? 4.193 2.434 5.703 1.00 97.38 120 ARG A C 1
ATOM 891 O O . ARG A 1 120 ? 5.230 2.500 5.048 1.00 97.38 120 ARG A O 1
ATOM 898 N N . ILE A 1 121 ? 3.104 1.785 5.293 1.00 97.44 121 ILE A N 1
ATOM 899 C CA . ILE A 1 121 ? 2.994 1.133 3.981 1.00 97.44 121 ILE A CA 1
ATOM 900 C C . ILE A 1 121 ? 3.062 2.177 2.866 1.00 97.44 121 ILE A C 1
ATOM 902 O O . ILE A 1 121 ? 3.881 2.032 1.966 1.00 97.44 121 ILE A O 1
ATOM 906 N N . ASP A 1 122 ? 2.293 3.262 2.967 1.00 97.75 122 ASP A N 1
ATOM 907 C CA . ASP A 1 122 ? 2.287 4.348 1.983 1.00 97.75 122 ASP A CA 1
ATOM 908 C C . ASP A 1 122 ? 3.694 4.961 1.840 1.00 97.75 122 ASP A C 1
ATOM 910 O O . ASP A 1 122 ? 4.189 5.172 0.734 1.00 97.75 122 ASP A O 1
ATOM 914 N N . SER A 1 123 ? 4.400 5.174 2.957 1.00 95.44 123 SER A N 1
ATOM 915 C CA . SER A 1 123 ? 5.787 5.653 2.939 1.00 95.44 123 SER A CA 1
ATOM 916 C C . SER A 1 123 ? 6.745 4.664 2.269 1.00 95.44 123 SER A C 1
ATOM 918 O O . SER A 1 123 ? 7.624 5.072 1.508 1.00 95.44 123 SER A O 1
ATOM 920 N N . GLN A 1 124 ? 6.599 3.365 2.542 1.00 97.44 124 GLN A N 1
ATOM 921 C CA . GLN A 1 124 ? 7.409 2.340 1.889 1.00 97.44 124 GLN A CA 1
ATOM 922 C C . GLN A 1 124 ? 7.117 2.258 0.392 1.00 97.44 124 GLN A C 1
ATOM 924 O O . GLN A 1 124 ? 8.065 2.129 -0.378 1.00 97.44 124 GLN A O 1
ATOM 929 N N . GLN A 1 125 ? 5.857 2.404 -0.013 1.00 94.31 125 GLN A N 1
ATOM 930 C CA . GLN A 1 125 ? 5.461 2.415 -1.416 1.00 94.31 125 GLN A CA 1
ATOM 931 C C . GLN A 1 125 ? 6.139 3.564 -2.163 1.00 94.31 125 GLN A C 1
ATOM 933 O O . GLN A 1 125 ? 6.856 3.313 -3.121 1.00 94.31 125 GLN A O 1
ATOM 938 N N . VAL A 1 126 ? 6.054 4.797 -1.647 1.00 95.25 126 VAL A N 1
ATOM 939 C CA . VAL A 1 126 ? 6.721 5.966 -2.254 1.00 95.25 126 VAL A CA 1
ATOM 940 C C . VAL A 1 126 ? 8.231 5.752 -2.392 1.00 95.25 126 VAL A C 1
ATOM 942 O O . VAL A 1 126 ? 8.833 6.114 -3.403 1.00 95.25 126 VAL A O 1
ATOM 945 N N . ARG A 1 127 ? 8.868 5.147 -1.380 1.00 95.44 127 ARG A N 1
ATOM 946 C CA . ARG A 1 127 ? 10.304 4.841 -1.433 1.00 95.44 127 ARG A CA 1
ATOM 947 C C . ARG A 1 127 ? 10.647 3.793 -2.495 1.00 95.44 127 ARG A C 1
ATOM 949 O O . ARG A 1 127 ? 11.721 3.892 -3.082 1.00 95.44 127 ARG A O 1
ATOM 956 N N . LEU A 1 128 ? 9.791 2.793 -2.702 1.00 93.81 128 LEU A N 1
ATOM 957 C CA . LEU A 1 128 ? 9.988 1.755 -3.715 1.00 93.81 128 LEU A CA 1
ATOM 958 C C . LEU A 1 128 ? 9.691 2.279 -5.1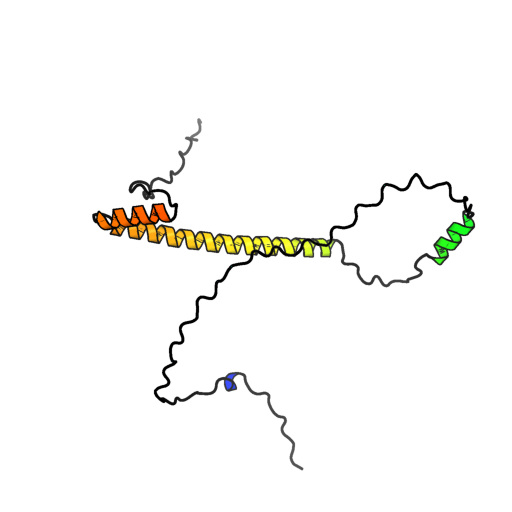22 1.00 93.81 128 LEU A C 1
ATOM 960 O O . LEU A 1 128 ? 10.489 2.022 -6.016 1.00 93.81 128 LEU A O 1
ATOM 964 N N . ASP A 1 129 ? 8.640 3.081 -5.289 1.00 91.75 129 ASP A N 1
ATOM 965 C CA . ASP A 1 129 ? 8.286 3.712 -6.564 1.00 91.75 129 ASP A CA 1
ATOM 966 C C . ASP A 1 129 ? 9.410 4.639 -7.044 1.00 91.75 129 ASP A C 1
ATOM 968 O O . ASP A 1 129 ? 9.865 4.542 -8.180 1.00 91.75 129 ASP A O 1
ATOM 972 N N . SER A 1 130 ? 9.947 5.479 -6.152 1.00 92.38 130 SER A N 1
ATOM 973 C CA . SER A 1 130 ? 11.069 6.363 -6.491 1.00 92.38 130 SER A CA 1
ATOM 974 C C . SER A 1 130 ? 12.356 5.595 -6.815 1.00 92.38 130 SER A C 1
ATOM 976 O O . SER A 1 130 ? 13.144 6.037 -7.654 1.00 92.38 130 SER A O 1
ATOM 978 N N . LEU A 1 131 ? 12.599 4.461 -6.149 1.00 93.69 131 LEU A N 1
ATOM 979 C CA . LEU A 1 131 ? 13.736 3.599 -6.468 1.00 93.69 131 LEU A CA 1
ATOM 980 C C . LEU A 1 131 ? 13.548 2.931 -7.834 1.00 93.69 131 LEU A C 1
ATOM 982 O O . LEU A 1 131 ? 14.510 2.806 -8.588 1.00 93.69 131 LEU A O 1
ATOM 986 N N . GLU A 1 132 ? 12.325 2.519 -8.152 1.00 91.19 132 GLU A N 1
ATOM 987 C CA . GLU A 1 132 ? 11.973 1.955 -9.448 1.00 91.19 132 GLU A CA 1
ATOM 988 C C . GLU A 1 132 ? 12.158 2.977 -10.578 1.00 91.19 132 GLU A C 1
ATOM 990 O O . GLU A 1 132 ? 12.816 2.658 -11.569 1.00 91.19 132 GLU A O 1
ATOM 995 N N . ASP A 1 133 ? 11.711 4.222 -10.388 1.00 91.75 133 ASP A N 1
ATOM 996 C CA . ASP A 1 133 ? 11.929 5.306 -11.354 1.00 91.75 133 ASP A CA 1
ATOM 997 C C . ASP A 1 133 ? 13.435 5.548 -11.601 1.00 91.75 133 ASP A C 1
ATOM 999 O O . ASP A 1 133 ? 13.870 5.745 -12.738 1.00 91.75 133 ASP A O 1
ATOM 1003 N N . LEU A 1 134 ? 14.271 5.480 -10.555 1.00 93.62 134 LEU A N 1
ATOM 1004 C CA . LEU A 1 134 ? 15.728 5.592 -10.698 1.00 93.62 134 LEU A CA 1
ATOM 1005 C C . LEU A 1 134 ? 16.324 4.418 -11.494 1.00 93.62 134 LEU A C 1
ATOM 1007 O O . LEU A 1 134 ? 17.220 4.622 -12.318 1.00 93.62 134 LEU A O 1
ATOM 1011 N N . LEU A 1 135 ? 15.852 3.193 -11.249 1.00 92.88 135 LEU A N 1
ATOM 1012 C CA . LEU A 1 135 ? 16.286 2.008 -11.993 1.00 92.88 135 LEU A CA 1
ATOM 1013 C C . LEU A 1 135 ? 15.918 2.118 -13.476 1.00 92.88 135 LEU A C 1
ATOM 1015 O O . LEU A 1 135 ? 16.743 1.773 -14.323 1.00 92.88 135 LEU A O 1
ATOM 1019 N N . ASP A 1 136 ? 14.739 2.653 -13.792 1.00 90.31 136 ASP A N 1
ATOM 1020 C CA . ASP A 1 136 ? 14.328 2.903 -15.173 1.00 90.31 136 ASP A CA 1
ATOM 1021 C C . ASP A 1 136 ? 15.248 3.910 -15.863 1.00 90.31 136 ASP A C 1
ATOM 1023 O O . ASP A 1 136 ? 15.709 3.637 -16.971 1.00 90.31 136 ASP A O 1
ATOM 1027 N N . VAL A 1 137 ? 15.599 5.017 -15.194 1.00 91.75 137 VAL A N 1
ATOM 1028 C CA . VAL A 1 137 ? 16.549 6.014 -15.723 1.00 91.75 137 VAL A CA 1
ATOM 1029 C C . VAL A 1 137 ? 17.907 5.384 -16.032 1.00 91.75 137 VAL A C 1
ATOM 1031 O O . VAL A 1 137 ? 18.467 5.629 -17.099 1.00 91.75 137 VAL A O 1
ATOM 1034 N N . MET A 1 138 ? 18.435 4.540 -15.141 1.00 91.19 138 MET A N 1
ATOM 1035 C CA . MET A 1 138 ? 19.711 3.848 -15.378 1.00 91.19 138 MET A CA 1
ATOM 1036 C C . MET A 1 138 ? 19.629 2.803 -16.496 1.00 91.19 138 MET A C 1
ATOM 1038 O O . MET A 1 138 ? 20.635 2.503 -17.143 1.00 91.19 138 MET A O 1
ATOM 1042 N N . ALA A 1 139 ? 18.442 2.250 -16.736 1.00 92.19 139 ALA A N 1
ATOM 1043 C CA . ALA A 1 139 ? 18.203 1.315 -17.822 1.00 92.19 139 ALA A CA 1
ATOM 1044 C C . ALA A 1 139 ? 18.023 2.014 -19.181 1.00 92.19 139 ALA A C 1
ATOM 1046 O O . ALA A 1 139 ? 18.111 1.348 -20.217 1.00 92.19 139 ALA A O 1
ATOM 1047 N N . VAL A 1 140 ? 17.804 3.336 -19.218 1.00 91.25 140 VAL A N 1
ATOM 1048 C CA . VAL A 1 140 ? 17.726 4.101 -20.473 1.00 91.25 140 VAL A CA 1
ATOM 1049 C C . VAL A 1 140 ? 19.039 3.948 -21.244 1.00 91.25 140 VAL A C 1
ATOM 1051 O O . VAL A 1 140 ? 20.110 4.334 -20.787 1.00 91.25 140 VAL A O 1
ATOM 1054 N N . GLY A 1 141 ? 18.956 3.357 -22.438 1.00 90.00 141 GLY A N 1
ATOM 1055 C CA . GLY A 1 141 ? 20.123 3.087 -23.283 1.00 90.00 141 GLY A CA 1
ATOM 1056 C C . GLY A 1 141 ? 20.892 1.806 -22.934 1.00 90.00 141 GLY A C 1
ATOM 1057 O O . GLY A 1 141 ? 21.887 1.511 -23.593 1.00 90.00 141 GLY A O 1
ATOM 1058 N N . ASN A 1 142 ? 20.428 1.011 -21.961 1.00 96.19 142 ASN A N 1
ATOM 1059 C CA . ASN A 1 142 ? 21.002 -0.292 -21.626 1.00 96.19 142 ASN A CA 1
ATOM 1060 C C . ASN A 1 142 ? 19.979 -1.432 -21.834 1.00 96.19 142 ASN A C 1
ATOM 1062 O O . ASN A 1 142 ? 19.200 -1.745 -20.927 1.00 96.19 142 ASN A O 1
ATOM 1066 N N . PRO A 1 143 ? 20.005 -2.123 -22.991 1.00 90.38 143 PRO A N 1
ATOM 1067 C CA . PRO A 1 143 ? 19.011 -3.148 -23.320 1.00 90.38 143 PRO A CA 1
ATOM 1068 C C . PRO A 1 143 ? 19.096 -4.395 -22.426 1.00 90.38 143 PRO A C 1
ATOM 1070 O O . PRO A 1 143 ? 18.090 -5.069 -22.199 1.00 90.38 143 PRO A O 1
ATOM 1073 N N . VAL A 1 144 ? 20.279 -4.711 -21.889 1.00 94.38 144 VAL A N 1
ATOM 1074 C CA . VAL A 1 144 ? 20.462 -5.852 -20.977 1.00 94.38 144 VAL A CA 1
ATOM 1075 C C . VAL A 1 144 ? 19.811 -5.556 -19.626 1.00 94.38 144 VAL A C 1
ATOM 1077 O O . VAL A 1 144 ? 19.103 -6.404 -19.083 1.00 94.38 144 VAL A O 1
ATOM 1080 N N . MET A 1 145 ? 19.997 -4.339 -19.109 1.00 93.56 145 MET A N 1
ATOM 1081 C CA . MET A 1 145 ? 19.372 -3.901 -17.861 1.00 93.56 145 MET A CA 1
ATOM 1082 C C . MET A 1 145 ? 17.850 -3.793 -17.999 1.00 93.56 145 MET A C 1
ATOM 1084 O O . MET A 1 145 ? 17.137 -4.282 -17.127 1.00 93.56 145 MET A O 1
ATOM 1088 N N . GLN A 1 146 ? 17.342 -3.265 -19.118 1.00 92.12 146 GLN A N 1
ATOM 1089 C CA . GLN A 1 146 ? 15.899 -3.221 -19.390 1.00 92.12 146 GLN A CA 1
ATOM 1090 C C . GLN A 1 146 ? 15.260 -4.611 -19.379 1.00 92.12 146 GLN A C 1
ATOM 1092 O O . GLN A 1 146 ? 14.212 -4.805 -18.758 1.00 92.12 146 GLN A O 1
ATOM 1097 N N . ARG A 1 147 ? 15.900 -5.598 -20.025 1.00 92.12 147 ARG A N 1
ATOM 1098 C CA . ARG A 1 147 ? 15.419 -6.986 -20.002 1.00 92.12 147 ARG A CA 1
ATOM 1099 C C . ARG A 1 147 ? 15.385 -7.532 -18.574 1.00 92.12 147 ARG A C 1
ATOM 1101 O O . ARG A 1 147 ? 14.369 -8.086 -18.172 1.00 92.12 147 ARG A O 1
ATOM 1108 N N . MET A 1 148 ? 16.463 -7.346 -17.813 1.00 94.75 148 MET A N 1
ATOM 1109 C CA . MET A 1 148 ? 16.556 -7.837 -16.436 1.00 94.75 148 MET A CA 1
ATOM 1110 C C . MET A 1 148 ? 15.488 -7.212 -15.530 1.00 94.75 148 MET A C 1
ATOM 1112 O O . MET A 1 148 ? 14.850 -7.927 -14.762 1.00 94.75 148 MET A O 1
ATOM 1116 N N . LEU A 1 149 ? 15.255 -5.900 -15.632 1.00 92.88 149 LEU A N 1
ATOM 1117 C CA . LEU A 1 149 ? 14.212 -5.216 -14.863 1.00 92.88 149 LEU A CA 1
ATOM 1118 C C . LEU A 1 149 ? 12.812 -5.691 -15.260 1.00 92.88 149 LEU A C 1
ATOM 1120 O O . LEU A 1 149 ? 11.998 -5.970 -14.384 1.00 92.88 149 LEU A O 1
ATOM 1124 N N . SER A 1 150 ? 12.549 -5.863 -16.557 1.00 90.38 150 SER A N 1
ATOM 1125 C CA . SER A 1 150 ? 11.263 -6.377 -17.055 1.00 90.38 150 SER A CA 1
ATOM 1126 C C . SER A 1 150 ? 10.970 -7.786 -16.528 1.00 90.38 150 SER A C 1
ATOM 1128 O O . SER A 1 150 ? 9.859 -8.079 -16.094 1.00 90.38 150 SER A O 1
ATOM 1130 N N . GLU A 1 151 ? 11.984 -8.650 -16.502 1.00 93.75 151 GLU A N 1
ATOM 1131 C CA . GLU A 1 151 ? 11.877 -10.004 -15.957 1.00 93.75 151 GLU A CA 1
ATOM 1132 C C . GLU A 1 151 ? 11.669 -9.997 -14.435 1.00 93.75 151 GLU A C 1
ATOM 1134 O O . GLU A 1 151 ? 10.809 -10.712 -13.918 1.00 93.75 151 GLU A O 1
ATOM 1139 N N . ARG A 1 152 ? 12.399 -9.142 -13.703 1.00 93.75 152 ARG A N 1
ATOM 1140 C CA . ARG A 1 152 ? 12.213 -8.971 -12.254 1.00 93.75 152 ARG A CA 1
ATOM 1141 C C . ARG A 1 152 ? 10.823 -8.431 -11.910 1.00 93.75 152 ARG A C 1
ATOM 1143 O O . ARG A 1 152 ? 10.228 -8.928 -10.958 1.00 93.75 152 ARG A O 1
ATOM 1150 N N . ARG A 1 153 ? 10.280 -7.488 -12.689 1.00 91.88 153 ARG A N 1
ATOM 1151 C CA . ARG A 1 153 ? 8.901 -6.983 -12.546 1.00 91.88 153 ARG A CA 1
ATOM 1152 C C . ARG A 1 153 ? 7.877 -8.098 -12.720 1.00 91.88 153 ARG A C 1
ATOM 1154 O O . ARG A 1 153 ? 7.035 -8.282 -11.847 1.00 91.88 153 ARG A O 1
ATOM 1161 N N 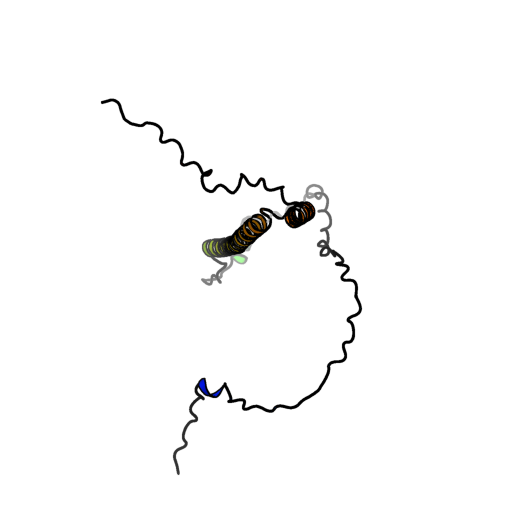. ALA A 1 154 ? 8.011 -8.895 -13.781 1.00 91.75 154 ALA A N 1
ATOM 1162 C CA . ALA A 1 154 ? 7.130 -10.033 -14.035 1.00 91.75 154 ALA A CA 1
ATOM 1163 C C . ALA A 1 154 ? 7.180 -11.074 -12.901 1.00 91.75 154 ALA A C 1
ATOM 1165 O O . ALA A 1 154 ? 6.139 -11.564 -12.470 1.00 91.75 154 ALA A O 1
ATOM 1166 N N . ALA A 1 155 ? 8.370 -11.366 -12.363 1.00 95.31 155 ALA A N 1
ATOM 1167 C CA . ALA A 1 155 ? 8.536 -12.283 -11.231 1.00 95.31 155 ALA A CA 1
ATOM 1168 C C . ALA A 1 155 ? 7.901 -11.763 -9.928 1.00 95.31 155 ALA A C 1
ATOM 1170 O O . ALA A 1 155 ? 7.468 -12.557 -9.095 1.00 95.31 155 ALA A O 1
ATOM 1171 N N . LEU A 1 156 ? 7.842 -10.441 -9.753 1.00 92.00 156 LEU A N 1
ATOM 1172 C CA . LEU A 1 156 ? 7.197 -9.786 -8.613 1.00 92.00 156 LEU A CA 1
ATOM 1173 C C . LEU A 1 156 ? 5.701 -9.512 -8.846 1.00 92.00 156 LEU A C 1
ATOM 1175 O O . LEU A 1 156 ? 5.049 -8.964 -7.962 1.00 92.00 156 LEU A O 1
ATOM 1179 N N . GLY A 1 157 ? 5.151 -9.887 -10.008 1.00 90.44 157 GLY A N 1
ATOM 1180 C CA . GLY A 1 157 ? 3.759 -9.605 -10.373 1.00 90.44 157 GLY A CA 1
ATOM 1181 C C . GLY A 1 157 ? 3.466 -8.115 -10.579 1.00 90.44 157 GLY A C 1
ATOM 1182 O O . GLY A 1 157 ? 2.309 -7.709 -10.515 1.00 90.44 157 GLY A O 1
ATOM 1183 N N . MET A 1 158 ? 4.502 -7.304 -10.807 1.00 86.31 158 MET A N 1
ATOM 1184 C CA . MET A 1 158 ? 4.364 -5.875 -11.068 1.00 86.31 158 MET A CA 1
ATOM 1185 C C . MET A 1 158 ? 3.957 -5.642 -12.528 1.00 86.31 158 MET A C 1
ATOM 1187 O O . MET A 1 158 ? 4.443 -6.350 -13.420 1.00 86.31 158 MET A O 1
ATOM 1191 N N . PRO A 1 159 ? 3.085 -4.658 -12.804 1.00 79.25 159 PRO A N 1
ATOM 1192 C CA . PRO A 1 159 ? 2.708 -4.328 -14.168 1.00 79.25 159 PRO A CA 1
ATOM 1193 C C . PRO A 1 159 ? 3.927 -3.821 -14.963 1.00 79.25 159 PRO A C 1
ATOM 1195 O O . PRO A 1 159 ? 4.796 -3.148 -14.401 1.00 79.25 159 PRO A O 1
ATOM 1198 N N . PRO A 1 160 ? 4.014 -4.112 -16.274 1.00 71.19 160 PRO A N 1
ATOM 1199 C CA . PRO A 1 160 ? 4.994 -3.473 -17.141 1.00 71.19 160 PRO A CA 1
ATOM 1200 C C . PRO A 1 160 ? 4.788 -1.954 -17.123 1.00 71.19 160 PRO A C 1
ATOM 1202 O O . PRO A 1 160 ? 3.679 -1.479 -17.359 1.00 71.19 160 PRO A O 1
ATOM 1205 N N . ARG A 1 161 ? 5.846 -1.194 -16.831 1.00 69.31 161 ARG A N 1
ATOM 1206 C CA . ARG A 1 161 ? 5.837 0.269 -16.933 1.00 69.31 161 ARG A CA 1
ATOM 1207 C C . ARG A 1 161 ? 6.106 0.681 -18.374 1.00 69.31 161 ARG A C 1
ATOM 1209 O O . ARG A 1 161 ? 7.133 0.307 -18.943 1.00 69.31 161 ARG A O 1
ATOM 1216 N N . ASP A 1 162 ? 5.217 1.497 -18.925 1.00 60.28 162 ASP A N 1
ATOM 1217 C CA . ASP A 1 162 ? 5.486 2.230 -20.154 1.00 60.28 162 ASP A CA 1
ATOM 1218 C C . ASP A 1 162 ? 6.334 3.472 -19.820 1.00 60.28 162 ASP A C 1
ATOM 1220 O O . ASP A 1 162 ? 5.948 4.251 -18.942 1.00 60.28 162 ASP A O 1
ATOM 1224 N N . PRO A 1 163 ? 7.452 3.731 -20.527 1.00 57.94 163 PRO A N 1
ATOM 1225 C CA . PRO A 1 163 ? 8.298 4.914 -20.306 1.00 57.94 163 PRO A CA 1
ATOM 1226 C C . PRO A 1 163 ? 7.576 6.271 -20.421 1.00 57.94 163 PRO A C 1
ATOM 1228 O O . PRO A 1 163 ? 8.159 7.308 -20.120 1.00 57.94 163 PRO A O 1
ATOM 1231 N N . GLN A 1 164 ? 6.324 6.277 -20.883 1.00 52.31 164 GLN A N 1
ATOM 1232 C CA . GLN A 1 164 ? 5.502 7.459 -21.135 1.00 52.31 164 GLN A CA 1
ATOM 1233 C C . GLN A 1 164 ? 4.517 7.791 -19.988 1.00 52.31 164 GLN A C 1
ATOM 1235 O O . GLN A 1 164 ? 3.817 8.801 -20.058 1.00 52.31 164 GLN A O 1
ATOM 1240 N N . GLU A 1 165 ? 4.427 6.954 -18.948 1.00 50.22 165 GLU A N 1
ATOM 1241 C CA . GLU A 1 165 ? 3.504 7.150 -17.812 1.00 50.22 165 GLU A CA 1
ATOM 1242 C C . GLU A 1 165 ? 4.115 7.976 -16.663 1.00 50.22 165 GLU A C 1
ATOM 1244 O O . GLU A 1 165 ? 3.374 8.625 -15.929 1.00 50.22 165 GLU A O 1
ATOM 1249 N N . SER A 1 166 ? 5.449 8.057 -16.545 1.00 56.12 166 SER A N 1
ATOM 1250 C CA . SER A 1 166 ? 6.144 8.913 -15.555 1.00 56.12 166 SER A CA 1
ATOM 1251 C C . SER A 1 166 ? 6.165 10.402 -15.93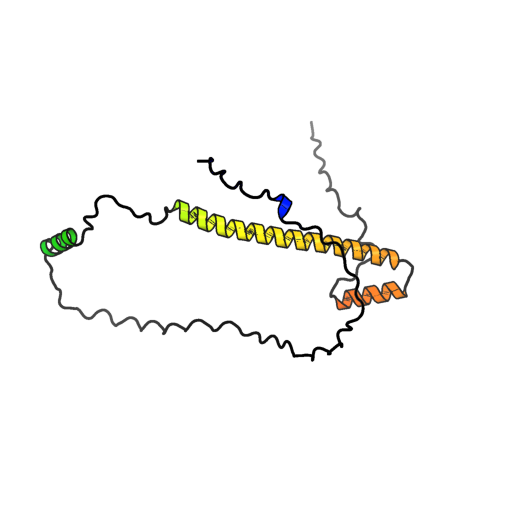3 1.00 56.12 166 SER A C 1
ATOM 1253 O O . SER A 1 166 ? 7.077 11.127 -15.539 1.00 56.12 166 SER A O 1
ATOM 1255 N N . ASP A 1 167 ? 5.200 10.878 -16.722 1.00 46.62 167 ASP A N 1
ATOM 1256 C CA . ASP A 1 167 ? 5.078 12.300 -17.032 1.00 46.62 167 ASP A CA 1
ATOM 1257 C C . ASP A 1 167 ? 4.268 13.005 -15.920 1.00 46.62 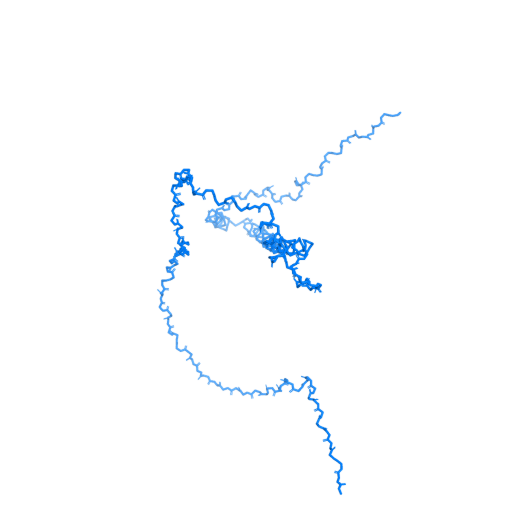167 ASP A C 1
ATOM 1259 O O . ASP A 1 167 ? 3.042 12.840 -15.850 1.00 46.62 167 ASP A O 1
ATOM 1263 N N . PRO A 1 168 ? 4.903 13.808 -15.038 1.00 52.66 168 PRO A N 1
ATOM 1264 C CA . PRO A 1 168 ? 4.226 14.502 -13.935 1.00 52.66 168 PRO A CA 1
ATOM 1265 C C . PRO A 1 168 ? 3.170 15.512 -14.416 1.00 52.66 168 PRO A C 1
ATOM 1267 O O . PRO A 1 168 ? 2.396 16.035 -13.616 1.00 52.66 168 PRO A O 1
ATOM 1270 N N . THR A 1 169 ? 3.102 15.770 -15.723 1.00 52.41 169 THR A N 1
ATOM 1271 C CA . THR A 1 169 ? 2.177 16.711 -16.360 1.00 52.41 169 THR A CA 1
ATOM 1272 C C . THR A 1 169 ? 0.794 16.105 -16.649 1.00 52.41 169 THR A C 1
ATOM 1274 O O . THR A 1 169 ? -0.118 16.820 -17.064 1.00 52.41 169 THR A O 1
ATOM 1277 N N . ARG A 1 170 ? 0.595 14.793 -16.430 1.00 51.81 170 ARG A N 1
ATOM 1278 C CA . ARG A 1 170 ? -0.686 14.109 -16.701 1.00 51.81 170 ARG A CA 1
ATOM 1279 C C . ARG A 1 170 ? -1.732 14.211 -15.589 1.00 51.81 170 ARG A C 1
ATOM 1281 O O . ARG A 1 170 ? -2.898 13.906 -15.846 1.00 51.81 170 ARG A O 1
ATOM 1288 N N . GLN A 1 171 ? -1.366 14.687 -14.396 1.00 53.12 171 GLN A N 1
ATOM 1289 C CA . GLN A 1 171 ? -2.351 15.093 -13.388 1.00 53.12 171 GLN A CA 1
ATOM 1290 C C . GLN A 1 171 ? -2.982 16.426 -13.809 1.00 53.12 171 GLN A C 1
ATOM 1292 O O . GLN A 1 171 ? -2.540 17.508 -13.438 1.00 53.12 171 GLN A O 1
ATOM 1297 N N . GLN A 1 172 ? -4.005 16.308 -14.654 1.00 48.62 172 GLN A N 1
ATOM 1298 C CA . GLN A 1 172 ? -4.875 17.376 -15.134 1.00 48.62 172 GLN A CA 1
ATOM 1299 C C . GLN A 1 172 ? -5.359 18.281 -13.985 1.00 48.62 172 GLN A C 1
ATOM 1301 O O . GLN A 1 172 ? -6.106 17.813 -13.120 1.00 48.62 172 GLN A O 1
ATOM 1306 N N . PRO A 1 173 ? -5.103 19.599 -14.021 1.00 52.44 173 PRO A N 1
ATOM 1307 C CA . PRO A 1 173 ? -6.028 20.558 -13.450 1.00 52.44 173 PRO A CA 1
ATOM 1308 C C . PRO A 1 173 ? -7.229 20.657 -14.399 1.00 52.44 173 PRO A C 1
ATOM 1310 O O . PRO A 1 173 ? -7.185 21.303 -15.441 1.00 52.44 173 PRO A O 1
ATOM 1313 N N . ILE A 1 174 ? -8.270 19.907 -14.042 1.00 56.72 174 ILE A N 1
ATOM 1314 C CA . ILE A 1 174 ? -9.696 20.255 -14.091 1.00 56.72 174 ILE A CA 1
ATOM 1315 C C . ILE A 1 174 ? -9.993 21.530 -14.905 1.00 56.72 174 ILE A C 1
ATOM 1317 O O . ILE A 1 174 ? -9.665 22.636 -14.478 1.00 56.72 174 ILE A O 1
ATOM 1321 N N . ASN A 1 175 ? -10.681 21.366 -16.043 1.00 57.22 175 ASN A N 1
ATOM 1322 C CA . ASN A 1 175 ? -11.324 22.457 -16.782 1.00 57.22 175 ASN A CA 1
ATOM 1323 C C . ASN A 1 175 ? -12.024 23.423 -15.807 1.00 57.22 175 ASN A C 1
ATOM 1325 O O . ASN A 1 175 ? -12.952 22.990 -15.115 1.00 57.22 175 ASN A O 1
ATOM 1329 N N . PRO A 1 176 ? -11.674 24.720 -15.765 1.00 51.38 176 PRO A N 1
ATOM 1330 C CA . PRO A 1 176 ? -12.548 25.686 -15.139 1.00 51.38 176 PRO A CA 1
ATOM 1331 C C . PRO A 1 176 ? -13.755 25.848 -16.059 1.00 51.38 176 PRO A C 1
ATOM 1333 O O . PRO A 1 176 ? -13.681 26.445 -17.133 1.00 51.38 176 PRO A O 1
ATOM 1336 N N . THR A 1 177 ? -14.874 25.267 -15.641 1.00 50.50 177 THR A N 1
ATOM 1337 C CA . THR A 1 177 ? -16.203 25.630 -16.122 1.00 50.50 177 THR A CA 1
ATOM 1338 C C . THR A 1 177 ? -16.279 27.155 -16.214 1.00 50.50 177 THR A C 1
ATOM 1340 O O . THR A 1 177 ? -16.156 27.844 -15.202 1.00 50.50 177 THR A O 1
ATOM 1343 N N . ASN A 1 178 ? -16.426 27.675 -17.435 1.00 55.41 178 ASN A N 1
ATOM 1344 C CA . ASN A 1 178 ? -16.658 29.089 -17.718 1.00 55.41 178 ASN A CA 1
ATOM 1345 C C . ASN A 1 178 ? -17.898 29.565 -16.936 1.00 55.41 178 ASN A C 1
ATOM 1347 O O . ASN A 1 178 ? -19.027 29.301 -17.339 1.00 55.41 178 ASN A O 1
ATOM 1351 N N . TYR A 1 179 ? -17.668 30.254 -15.816 1.00 53.47 179 TYR A N 1
ATOM 1352 C CA . TYR A 1 179 ? -18.666 30.908 -14.960 1.00 53.47 179 TYR A CA 1
ATOM 1353 C C . TYR A 1 179 ? -18.481 32.440 -14.983 1.00 53.47 179 TYR A C 1
ATOM 1355 O O . TYR A 1 179 ? -18.492 33.094 -13.949 1.00 53.47 179 TYR A O 1
ATOM 1363 N N . PHE A 1 180 ? -18.288 33.032 -16.163 1.00 56.56 180 PHE A N 1
ATOM 1364 C CA . PHE A 1 180 ? -18.595 34.453 -16.387 1.00 56.56 180 PHE A CA 1
ATOM 1365 C C . PHE A 1 180 ? -19.902 34.470 -17.185 1.00 56.56 180 PHE A C 1
ATOM 1367 O O . PHE A 1 180 ? -19.908 34.273 -18.394 1.00 56.56 180 PHE A O 1
ATOM 1374 N N . GLU A 1 181 ? -21.043 34.280 -16.529 1.00 51.00 181 GLU A N 1
ATOM 1375 C CA . GLU A 1 181 ? -21.838 35.336 -15.891 1.00 51.00 181 GLU A CA 1
ATOM 1376 C C . GLU A 1 181 ? -22.228 36.429 -16.895 1.00 51.00 181 GLU A C 1
ATOM 1378 O O . GLU A 1 181 ? -21.543 37.428 -17.092 1.00 51.00 181 GLU A O 1
ATOM 1383 N N . ASN A 1 182 ? -23.370 36.177 -17.540 1.00 53.03 182 ASN A N 1
ATOM 1384 C CA . ASN A 1 182 ? -24.193 37.181 -18.193 1.00 53.03 182 ASN A CA 1
ATOM 1385 C C . ASN A 1 182 ? -24.569 38.264 -17.168 1.00 53.03 182 ASN A C 1
ATOM 1387 O O . ASN A 1 182 ? -25.318 37.974 -16.229 1.00 53.03 182 ASN A O 1
ATOM 1391 N N . LYS A 1 183 ? -24.120 39.499 -17.388 1.00 54.88 183 LYS A N 1
ATOM 1392 C CA . LYS A 1 183 ? -24.805 40.718 -16.945 1.00 54.88 183 LYS A CA 1
ATOM 1393 C C . LYS A 1 183 ? -24.733 41.774 -18.033 1.00 54.88 183 LYS A C 1
ATOM 1395 O O . LYS A 1 183 ? -23.637 41.933 -18.611 1.00 54.88 183 LYS A O 1
#

Organism: NCBI:txid109376